Protein AF-0000000079341327 (afdb_homodimer)

Secondary structure (DSSP, 8-state):
---------HHHHHHHHHHHHHHHHHHHHHHHHHHHHHHHHTGGGHHHHHHHHHHHHHHHH-/---------HHHHHHHHHHHHHHHHHHHHHHHHHHHHHHHHTGGGHHHHHHHHHHHHHHHH-

Radius of gyration: 20.25 Å; Cα contacts (8 Å, |Δi|>4): 62; chains: 2; bounding box: 26×76×35 Å

Solvent-accessible surface area (backbone atoms only — not comparable to full-atom values): 7209 Å² total; per-residue (Å²): 138,79,78,75,69,83,61,71,48,73,67,53,46,33,50,52,52,40,50,52,52,49,50,48,53,61,63,41,46,59,52,51,50,52,52,50,50,51,48,69,77,34,61,92,45,44,70,50,50,51,49,37,51,49,54,48,50,53,64,73,76,105,136,80,77,76,68,83,60,72,48,72,69,53,46,35,50,51,51,40,50,51,54,49,51,47,52,62,63,43,47,61,51,51,48,52,53,50,50,53,48,68,76,34,60,92,47,44,70,50,49,52,48,37,52,50,55,48,50,55,65,75,74,106

Structure (mmCIF, N/CA/C/O backbone):
data_AF-0000000079341327-model_v1
#
loop_
_entity.id
_entity.type
_entity.pdbx_description
1 polymer 'CID domain-containing protein'
#
loop_
_atom_site.group_PDB
_atom_site.id
_atom_site.type_symbol
_atom_site.label_atom_id
_atom_site.label_alt_id
_atom_site.label_comp_id
_atom_site.label_asym_id
_atom_site.label_entity_id
_atom_site.label_seq_id
_atom_site.pdbx_PDB_ins_code
_atom_site.Cartn_x
_atom_site.Cartn_y
_atom_site.Cartn_z
_atom_site.occupancy
_atom_site.B_iso_or_equiv
_atom_site.auth_seq_id
_atom_site.auth_comp_id
_atom_site.auth_asym_id
_atom_site.auth_atom_id
_atom_site.pdbx_PDB_model_num
ATOM 1 N N . MET A 1 1 ? -18.172 38.844 13.055 1 41.53 1 MET A N 1
ATOM 2 C CA . MET A 1 1 ? -18.75 37.656 12.422 1 41.53 1 MET A CA 1
ATOM 3 C C . MET A 1 1 ? -17.672 36.625 12.102 1 41.53 1 MET A C 1
ATOM 5 O O . MET A 1 1 ? -16.922 36.781 11.141 1 41.53 1 MET A O 1
ATOM 9 N N . ILE A 1 2 ? -16.703 36.281 12.953 1 47.91 2 ILE A N 1
ATOM 10 C CA . ILE A 1 2 ? -15.398 35.688 13.188 1 47.91 2 ILE A CA 1
ATOM 11 C C . ILE A 1 2 ? -15.375 34.281 12.625 1 47.91 2 ILE A C 1
ATOM 13 O O . ILE A 1 2 ? -16.109 33.406 13.094 1 47.91 2 ILE A O 1
ATOM 17 N N . LEU A 1 3 ? -15.594 34 11.25 1 47.53 3 LEU A N 1
ATOM 18 C CA . LEU A 1 3 ? -15.508 32.781 10.445 1 47.53 3 LEU A CA 1
ATOM 19 C C . LEU A 1 3 ? -14.562 31.781 11.086 1 47.53 3 LEU A C 1
ATOM 21 O O . LEU A 1 3 ? -13.367 32.031 11.211 1 47.53 3 LEU A O 1
ATOM 25 N N . THR A 1 4 ? -14.688 31.25 12.266 1 49.09 4 THR A N 1
ATOM 26 C CA . THR A 1 4 ? -14.016 30.188 13.008 1 49.09 4 THR A CA 1
ATOM 27 C C . THR A 1 4 ? -13.461 29.141 12.047 1 49.09 4 THR A C 1
ATOM 29 O O . THR A 1 4 ? -14.219 28.406 11.414 1 49.09 4 THR A O 1
ATOM 32 N N . GLU A 1 5 ? -12.836 29.375 10.867 1 53.25 5 GLU A N 1
ATOM 33 C CA . GLU A 1 5 ? -12.07 28.594 9.898 1 53.25 5 GLU A CA 1
ATOM 34 C C . GLU A 1 5 ? -11.516 27.312 10.523 1 53.25 5 GLU A C 1
ATOM 36 O O . GLU A 1 5 ? -10.875 27.359 11.578 1 53.25 5 GLU A O 1
ATOM 41 N N . THR A 1 6 ? -12.453 26.406 10.852 1 59.75 6 THR A N 1
ATOM 42 C CA . THR A 1 6 ? -12.219 25.078 11.422 1 59.75 6 THR A CA 1
ATOM 43 C C . THR A 1 6 ? -10.812 24.578 11.094 1 59.75 6 THR A C 1
ATOM 45 O O . THR A 1 6 ? -10.609 23.906 10.086 1 59.75 6 THR A O 1
ATOM 48 N N . THR A 1 7 ? -9.898 25.516 11.109 1 71.62 7 THR A N 1
ATOM 49 C CA . THR A 1 7 ? -8.5 25.141 10.945 1 71.62 7 THR A CA 1
ATOM 50 C C . THR A 1 7 ? -8.141 24 11.898 1 71.62 7 THR A C 1
ATOM 52 O O . THR A 1 7 ? -8.57 23.984 13.047 1 71.62 7 THR A O 1
ATOM 55 N N . MET A 1 8 ? -7.879 22.984 11.32 1 77.19 8 MET A N 1
ATOM 56 C CA . MET A 1 8 ? -7.488 21.828 12.133 1 77.19 8 MET A CA 1
ATOM 57 C C . MET A 1 8 ? -6.344 22.203 13.078 1 77.19 8 MET A C 1
ATOM 59 O O . MET A 1 8 ? -5.406 22.891 12.68 1 77.19 8 MET A O 1
ATOM 63 N N . ASN A 1 9 ? -6.727 22.078 14.312 1 88.12 9 ASN A N 1
ATOM 64 C CA . ASN A 1 9 ? -5.598 22.234 15.219 1 88.12 9 ASN A CA 1
ATOM 65 C C . ASN A 1 9 ? -4.637 21.047 15.133 1 88.12 9 ASN A C 1
ATOM 67 O O . ASN A 1 9 ? -4.871 20.109 14.367 1 88.12 9 ASN A O 1
ATOM 71 N N . SER A 1 10 ? -3.527 21.094 15.883 1 89.5 10 SER A N 1
ATOM 72 C CA . SER A 1 10 ? -2.451 20.109 15.797 1 89.5 10 SER A CA 1
ATOM 73 C C . SER A 1 10 ? -2.949 18.719 16.141 1 89.5 10 SER A C 1
ATOM 75 O O . SER A 1 10 ? -2.584 17.734 15.484 1 89.5 10 SER A O 1
ATOM 77 N N . GLU A 1 11 ? -3.793 18.609 17.156 1 91.06 11 GLU A N 1
ATOM 78 C CA . GLU A 1 11 ? -4.32 17.312 17.562 1 91.06 11 GLU A CA 1
ATOM 79 C C . GLU A 1 11 ? -5.25 16.719 16.5 1 91.06 11 GLU A C 1
ATOM 81 O O . GLU A 1 11 ? -5.242 15.516 16.266 1 91.06 11 GLU A O 1
ATOM 86 N N . GLU A 1 12 ? -6.039 17.547 15.914 1 93.44 12 GLU A N 1
ATOM 87 C CA . GLU A 1 12 ? -6.957 17.125 14.867 1 93.44 12 GLU A CA 1
ATOM 88 C C . GLU A 1 12 ? -6.203 16.672 13.617 1 93.44 12 GLU A C 1
ATOM 90 O O . GLU A 1 12 ? -6.602 15.69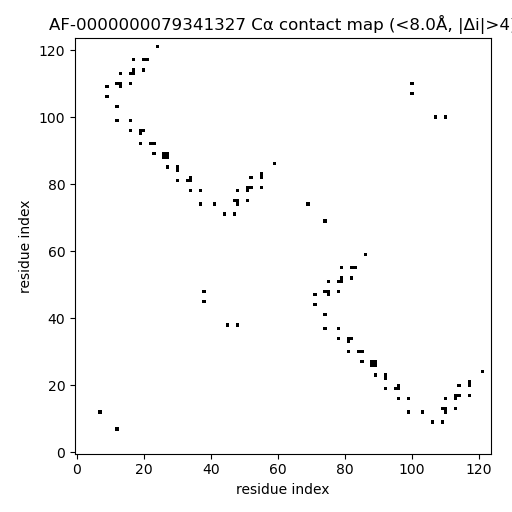5 12.969 1 93.44 12 GLU A O 1
ATOM 95 N N . ILE A 1 13 ? -5.137 17.312 13.375 1 92.75 13 ILE A N 1
ATOM 96 C CA . ILE A 1 13 ? -4.32 16.969 12.211 1 92.75 13 ILE A CA 1
ATOM 97 C C . ILE A 1 13 ? -3.668 15.602 12.422 1 92.75 13 ILE A C 1
ATOM 99 O O . ILE A 1 13 ? -3.719 14.742 11.539 1 92.75 13 ILE A O 1
ATOM 103 N N . LYS A 1 14 ? -3.096 15.43 13.602 1 94.75 14 LYS A N 1
ATOM 104 C CA . LYS A 1 14 ? -2.48 14.141 13.906 1 94.75 14 LYS A CA 1
ATOM 105 C C . LYS A 1 14 ? -3.506 13.008 13.844 1 94.75 14 LYS A C 1
ATOM 107 O O . LYS A 1 14 ? -3.227 11.938 13.297 1 94.75 14 LYS A O 1
ATOM 112 N N . ALA A 1 15 ? -4.703 13.297 14.375 1 94.75 15 ALA A N 1
ATOM 113 C CA . ALA A 1 15 ? -5.762 12.289 14.398 1 94.75 15 ALA A CA 1
ATOM 114 C C . ALA A 1 15 ? -6.207 11.938 12.984 1 94.75 15 ALA A C 1
ATOM 116 O O . ALA A 1 15 ? -6.406 10.758 12.664 1 94.75 15 ALA A O 1
ATOM 117 N N . GLU A 1 16 ? -6.336 12.914 12.133 1 94.06 16 GLU A N 1
ATOM 118 C CA . GLU A 1 16 ? -6.742 12.68 10.75 1 94.06 16 GLU A CA 1
ATOM 119 C C . GLU A 1 16 ? -5.684 11.891 9.992 1 94.06 16 GLU A C 1
ATOM 121 O O . GLU A 1 16 ? -6.012 10.953 9.258 1 94.06 16 GLU A O 1
ATOM 126 N N . TYR A 1 17 ? -4.43 12.211 10.195 1 95.69 17 TYR A N 1
ATOM 127 C CA . TYR A 1 17 ? -3.342 11.492 9.539 1 95.69 17 TYR A CA 1
ATOM 128 C C . TYR A 1 17 ? -3.266 10.055 10.031 1 95.69 17 TYR A C 1
ATOM 130 O O . TYR A 1 17 ? -3.154 9.125 9.234 1 95.69 17 TYR A O 1
ATOM 138 N N . THR A 1 18 ? -3.377 9.906 11.297 1 96.25 18 THR A N 1
ATOM 139 C CA . THR A 1 18 ? -3.371 8.578 11.891 1 96.25 18 THR A CA 1
ATOM 140 C C . THR A 1 18 ? -4.516 7.734 11.344 1 96.25 18 THR A C 1
ATOM 142 O O . THR A 1 18 ? -4.328 6.559 11.023 1 96.25 18 THR A O 1
ATOM 145 N N .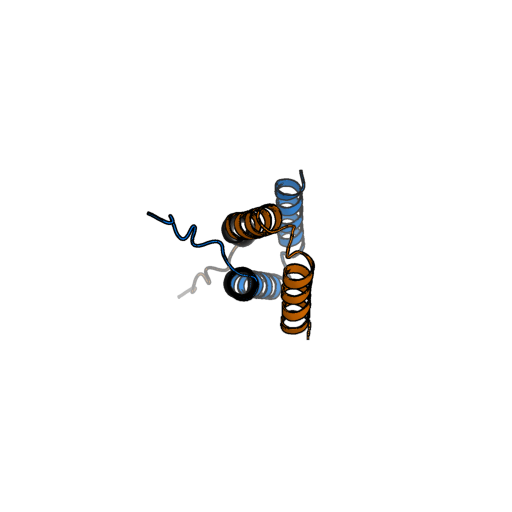 SER A 1 19 ? -5.645 8.328 11.281 1 96.25 19 SER A N 1
ATOM 146 C CA . SER A 1 19 ? -6.812 7.625 10.758 1 96.25 19 SER A CA 1
ATOM 147 C C . SER A 1 19 ? -6.59 7.188 9.312 1 96.25 19 SER A C 1
ATOM 149 O O . SER A 1 19 ? -6.918 6.055 8.945 1 96.25 19 SER A O 1
ATOM 151 N N . SER A 1 20 ? -6.031 8.062 8.445 1 95.94 20 SER A N 1
ATOM 152 C CA . SER A 1 20 ? -5.766 7.742 7.047 1 95.94 20 SER A CA 1
ATOM 153 C C . SER A 1 20 ? -4.742 6.621 6.918 1 95.94 20 SER A C 1
ATOM 155 O O . SER A 1 20 ? -4.906 5.715 6.102 1 95.94 20 SER A O 1
ATOM 157 N N . LEU A 1 21 ? -3.76 6.578 7.801 1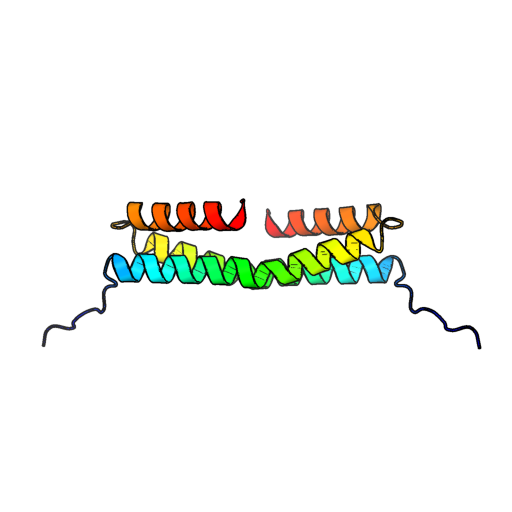 96.75 21 LEU A N 1
ATOM 158 C CA . LEU A 1 21 ? -2.752 5.52 7.82 1 96.75 21 LEU A CA 1
ATOM 159 C C . LEU A 1 21 ? -3.367 4.191 8.242 1 96.75 21 LEU A C 1
ATOM 161 O O . LEU A 1 21 ? -3.029 3.143 7.691 1 96.75 21 LEU A O 1
ATOM 165 N N . THR A 1 22 ? -4.25 4.289 9.18 1 96.44 22 THR A N 1
ATOM 166 C CA . THR A 1 22 ? -4.945 3.09 9.641 1 96.44 22 THR A CA 1
ATOM 167 C C . THR A 1 22 ? -5.809 2.51 8.523 1 96.44 22 THR A C 1
ATOM 169 O O . THR A 1 22 ? -5.781 1.302 8.273 1 96.44 22 THR A O 1
ATOM 172 N N . ASP A 1 23 ? -6.523 3.338 7.797 1 95.56 23 ASP A N 1
ATOM 173 C CA . ASP A 1 23 ? -7.359 2.91 6.68 1 95.56 23 ASP A CA 1
ATOM 174 C C . ASP A 1 23 ? -6.516 2.268 5.578 1 95.56 23 ASP A C 1
ATOM 176 O O . ASP A 1 23 ? -6.91 1.252 5.004 1 95.56 23 ASP A O 1
ATOM 180 N N . LEU A 1 24 ? -5.387 2.83 5.355 1 94.94 24 LEU A N 1
ATOM 181 C CA . LEU A 1 24 ? -4.465 2.283 4.367 1 94.94 24 LEU A CA 1
ATOM 182 C C . LEU A 1 24 ? -4.051 0.863 4.738 1 94.94 24 LEU A C 1
ATOM 184 O O . LEU A 1 24 ? -4.102 -0.041 3.9 1 94.94 24 LEU A O 1
ATOM 188 N N . THR A 1 25 ? -3.68 0.661 5.98 1 95.06 25 THR A N 1
ATOM 189 C CA . THR A 1 25 ? -3.25 -0.646 6.465 1 95.06 25 THR A CA 1
ATOM 190 C C . THR A 1 25 ? -4.402 -1.644 6.43 1 95.06 25 THR A C 1
ATOM 192 O O . THR A 1 25 ? -4.234 -2.777 5.977 1 95.06 25 THR A O 1
ATOM 195 N N . PHE A 1 26 ? -5.574 -1.25 6.801 1 94 26 PHE A N 1
ATOM 196 C CA . PHE A 1 26 ? -6.734 -2.131 6.875 1 94 26 PHE A CA 1
ATOM 197 C C . PHE A 1 26 ? -7.191 -2.545 5.48 1 94 26 PHE A C 1
ATOM 199 O O . PHE A 1 26 ? -7.586 -3.691 5.266 1 94 26 PHE A O 1
ATOM 206 N N . ASN A 1 27 ? -7.09 -1.659 4.535 1 93 27 ASN A N 1
ATOM 207 C CA . ASN A 1 27 ? -7.57 -1.936 3.186 1 93 27 ASN A CA 1
ATOM 208 C C . ASN A 1 27 ? -6.578 -2.791 2.402 1 93 27 ASN A C 1
ATOM 210 O O . ASN A 1 27 ? -6.973 -3.582 1.545 1 93 27 ASN A O 1
ATOM 214 N N . SER A 1 28 ? -5.395 -2.613 2.789 1 94.25 28 SER A N 1
ATOM 215 C CA . SER A 1 28 ? -4.371 -3.32 2.025 1 94.25 28 SER A CA 1
ATOM 216 C C . SER A 1 28 ? -4.098 -4.699 2.611 1 94.25 28 SER A C 1
ATOM 218 O O . SER A 1 28 ? -3.707 -5.621 1.89 1 94.25 28 SER A O 1
ATOM 220 N N . LYS A 1 29 ? -4.449 -4.926 3.863 1 94.25 29 LYS A N 1
ATOM 221 C CA . LYS A 1 29 ? -4.055 -6.152 4.551 1 94.25 29 LYS A CA 1
ATOM 222 C C . LYS A 1 29 ? -4.789 -7.363 3.98 1 94.25 29 LYS A C 1
ATOM 224 O O . LYS A 1 29 ? -4.164 -8.352 3.594 1 94.25 29 LYS A O 1
ATOM 229 N N . PRO A 1 30 ? -6.051 -7.27 3.834 1 95.19 30 PRO A N 1
ATOM 230 C CA . PRO A 1 30 ? -6.746 -8.414 3.238 1 95.19 30 PRO A CA 1
ATOM 231 C C . PRO A 1 30 ? -6.285 -8.703 1.812 1 95.19 30 PRO A C 1
ATOM 233 O O . PRO A 1 30 ? -6.148 -9.875 1.431 1 95.19 30 PRO A O 1
ATOM 236 N N . LEU A 1 31 ? -6.016 -7.711 1.063 1 95.62 31 LEU A N 1
ATOM 237 C CA . LEU A 1 31 ? -5.574 -7.891 -0.314 1 95.62 31 LEU A CA 1
ATOM 238 C C . LEU A 1 31 ? -4.195 -8.547 -0.36 1 95.62 31 LEU A C 1
ATOM 240 O O . LEU A 1 31 ? -3.963 -9.453 -1.167 1 95.62 31 LEU A O 1
ATOM 244 N N . ILE A 1 32 ? -3.32 -8.18 0.521 1 95.75 32 ILE A N 1
ATOM 245 C CA . ILE A 1 32 ? -1.985 -8.766 0.592 1 95.75 32 ILE A CA 1
ATOM 246 C C . ILE A 1 32 ? -2.086 -10.219 1.027 1 95.75 32 ILE A C 1
ATOM 248 O O . ILE A 1 32 ? -1.373 -11.086 0.506 1 95.75 32 ILE A O 1
ATOM 252 N N . ASN A 1 33 ? -3.051 -10.438 1.923 1 95.88 33 ASN A N 1
ATOM 253 C CA . ASN A 1 33 ? -3.262 -11.812 2.355 1 95.88 33 ASN A CA 1
ATOM 254 C C . ASN A 1 33 ? -3.773 -12.688 1.215 1 95.88 33 ASN A C 1
ATOM 256 O O . ASN A 1 33 ? -3.338 -13.828 1.06 1 95.88 33 ASN A O 1
ATOM 260 N N . VAL A 1 34 ? -4.688 -12.188 0.446 1 94.94 34 VAL A N 1
ATOM 261 C CA . VAL A 1 34 ? -5.215 -12.922 -0.7 1 94.94 34 VAL A CA 1
ATOM 262 C C . VAL A 1 34 ? -4.094 -13.188 -1.702 1 94.94 34 VAL A C 1
ATOM 264 O O . VAL A 1 34 ? -3.961 -14.305 -2.209 1 94.94 34 VAL A O 1
ATOM 267 N N . LEU A 1 35 ? -3.197 -12.219 -1.91 1 96.81 35 LEU A N 1
ATOM 268 C CA . LEU A 1 35 ? -2.068 -12.367 -2.822 1 96.81 35 LEU A CA 1
ATOM 269 C C . LEU A 1 35 ? -1.106 -13.438 -2.332 1 96.81 35 LEU A C 1
ATOM 271 O O . LEU A 1 35 ? -0.634 -14.266 -3.119 1 96.81 35 LEU A O 1
ATOM 275 N N . THR A 1 36 ? -0.932 -13.477 -1.051 1 96.75 36 THR A N 1
ATOM 276 C CA . THR A 1 36 ? -0.039 -14.453 -0.439 1 96.75 36 THR A CA 1
ATOM 277 C C . THR A 1 36 ? -0.626 -15.859 -0.538 1 96.75 36 THR A C 1
ATOM 279 O O . THR A 1 36 ? 0.076 -16.812 -0.892 1 96.75 36 THR A O 1
ATOM 282 N N . MET A 1 37 ? -1.839 -15.953 -0.275 1 95.94 37 MET A N 1
ATOM 283 C CA . MET A 1 37 ? -2.512 -17.25 -0.353 1 95.94 37 MET A CA 1
ATOM 284 C C . MET A 1 37 ? -2.5 -17.781 -1.781 1 95.94 37 MET A C 1
ATOM 286 O O . MET A 1 37 ? -2.209 -18.953 -2.004 1 95.94 37 MET A O 1
ATOM 290 N N . LEU A 1 38 ? -2.766 -16.984 -2.723 1 94.69 38 LEU A N 1
ATOM 291 C CA . LEU A 1 38 ? -2.75 -17.375 -4.129 1 94.69 38 LEU A CA 1
ATOM 292 C C . LEU A 1 38 ? -1.361 -17.844 -4.547 1 94.69 38 LEU A C 1
ATOM 294 O O . LEU A 1 38 ? -1.229 -18.828 -5.273 1 94.69 38 LEU A O 1
ATOM 298 N N . ALA A 1 39 ? -0.397 -17.109 -4.098 1 95.5 39 ALA A N 1
ATOM 299 C CA . ALA A 1 39 ? 0.979 -17.5 -4.398 1 95.5 39 ALA A CA 1
ATOM 300 C C . ALA A 1 39 ? 1.302 -18.875 -3.812 1 95.5 39 ALA A C 1
ATOM 302 O O . ALA A 1 39 ? 1.91 -19.719 -4.48 1 95.5 39 ALA A O 1
ATOM 303 N N . GLU A 1 40 ? 0.849 -19.109 -2.584 1 95.06 40 GLU A N 1
ATOM 304 C CA . GLU A 1 40 ? 1.114 -20.359 -1.889 1 95.06 40 GLU A CA 1
ATOM 305 C C . GLU A 1 40 ? 0.402 -21.531 -2.566 1 95.06 40 GLU A C 1
ATOM 307 O O . GLU A 1 40 ? 0.943 -22.641 -2.641 1 95.06 40 GLU A O 1
ATOM 312 N N . GLU A 1 41 ? -0.721 -21.266 -3.074 1 93.12 41 GLU A N 1
ATOM 313 C CA . GLU A 1 41 ? -1.542 -22.312 -3.697 1 93.12 41 GLU A CA 1
ATOM 314 C C . GLU A 1 41 ? -1.09 -22.578 -5.129 1 93.12 41 GLU A C 1
ATOM 316 O O . GLU A 1 41 ? -1.454 -23.609 -5.715 1 93.12 41 GLU A O 1
ATOM 321 N N . ASN A 1 42 ? -0.219 -21.719 -5.684 1 94.88 42 ASN A N 1
ATOM 322 C CA . ASN A 1 42 ? 0.144 -21.828 -7.094 1 94.88 42 ASN A CA 1
ATOM 323 C C . ASN A 1 42 ? 1.657 -21.812 -7.285 1 94.88 42 ASN A C 1
ATOM 325 O O . ASN A 1 42 ? 2.156 -21.203 -8.234 1 94.88 42 ASN A O 1
ATOM 329 N N . LEU A 1 43 ? 2.336 -22.438 -6.469 1 93.06 43 LEU A N 1
ATOM 330 C CA . LEU A 1 43 ? 3.793 -22.516 -6.508 1 93.06 43 LEU A CA 1
ATOM 331 C C . LEU A 1 43 ? 4.273 -23.047 -7.855 1 93.06 43 LEU A C 1
ATOM 333 O O . LEU A 1 43 ? 5.305 -22.609 -8.367 1 93.06 43 LEU A O 1
ATOM 337 N N . ALA A 1 44 ? 3.443 -23.906 -8.484 1 91.62 44 ALA A N 1
ATOM 338 C CA . ALA A 1 44 ? 3.781 -24.5 -9.781 1 91.62 44 ALA A CA 1
ATOM 339 C C . ALA A 1 44 ? 3.758 -23.453 -10.883 1 91.62 44 ALA A C 1
ATOM 341 O O . ALA A 1 44 ? 4.379 -23.625 -11.93 1 91.62 44 ALA A O 1
ATOM 342 N N . HIS A 1 45 ? 3.096 -22.359 -10.641 1 93.69 45 HIS A N 1
ATOM 343 C CA . HIS A 1 45 ? 2.971 -21.281 -11.617 1 93.69 45 HIS A CA 1
ATOM 344 C C . HIS A 1 45 ? 3.691 -20.031 -11.141 1 93.69 45 HIS A C 1
ATOM 346 O O . HIS A 1 45 ? 3.312 -18.922 -11.508 1 93.69 45 HIS A O 1
ATOM 352 N N . ALA A 1 46 ? 4.738 -20.172 -10.391 1 93.88 46 ALA A N 1
ATOM 353 C CA . ALA A 1 46 ? 5.465 -19.078 -9.75 1 93.88 46 ALA A CA 1
ATOM 354 C C . ALA A 1 46 ? 6.016 -18.109 -10.797 1 93.88 46 ALA A C 1
ATOM 356 O O . ALA A 1 46 ? 5.918 -16.891 -10.625 1 93.88 46 ALA A O 1
ATOM 357 N N . PRO A 1 47 ? 6.445 -18.625 -11.945 1 94.75 47 PRO A N 1
ATOM 358 C CA . PRO A 1 47 ? 6.965 -17.688 -12.938 1 94.75 47 PRO A CA 1
ATOM 359 C C . PRO A 1 47 ? 5.895 -16.734 -13.469 1 94.75 47 PRO A C 1
ATOM 361 O O . PRO A 1 47 ? 6.18 -15.555 -13.727 1 94.75 47 PRO A O 1
ATOM 364 N N . LEU A 1 48 ? 4.703 -17.234 -13.562 1 95 48 LEU A N 1
ATOM 365 C CA . LEU A 1 48 ? 3.602 -16.391 -14.039 1 95 48 LEU A CA 1
ATOM 366 C C . LEU A 1 48 ? 3.238 -15.328 -13.008 1 95 48 LEU A C 1
ATOM 368 O O . LEU A 1 48 ? 2.902 -14.203 -13.375 1 95 48 LEU A O 1
ATOM 372 N N . ILE A 1 49 ? 3.305 -15.672 -11.789 1 95.38 49 ILE A N 1
ATOM 373 C CA . ILE A 1 49 ? 3.012 -14.75 -10.695 1 95.38 49 ILE A CA 1
ATOM 374 C C . ILE A 1 49 ? 4.07 -13.648 -10.648 1 95.38 49 ILE A C 1
ATOM 376 O O . ILE A 1 49 ? 3.746 -12.469 -10.523 1 95.38 49 ILE A O 1
ATOM 380 N N . VAL A 1 50 ? 5.316 -14.008 -10.828 1 95.81 50 VAL A N 1
ATOM 381 C CA . VAL A 1 50 ? 6.418 -13.055 -10.836 1 95.81 50 VAL A CA 1
ATOM 382 C C . VAL A 1 50 ? 6.262 -12.086 -12.008 1 95.81 50 VAL A C 1
ATOM 384 O O . VAL A 1 50 ? 6.445 -10.875 -11.852 1 95.81 50 VAL A O 1
ATOM 387 N N . GLU A 1 51 ? 5.801 -12.688 -13.102 1 95.94 51 GLU A N 1
ATOM 388 C CA . GLU A 1 51 ? 5.555 -11.859 -14.281 1 95.94 51 GLU A CA 1
ATOM 389 C C . GLU A 1 51 ? 4.445 -10.844 -14.016 1 95.94 51 GLU A C 1
ATOM 391 O O . GLU A 1 51 ? 4.562 -9.68 -14.391 1 95.94 51 GLU A O 1
ATOM 396 N N . ALA A 1 52 ? 3.398 -11.258 -13.359 1 96.31 52 ALA A N 1
ATOM 397 C CA . ALA A 1 52 ? 2.289 -10.375 -13.023 1 96.31 52 ALA A CA 1
AT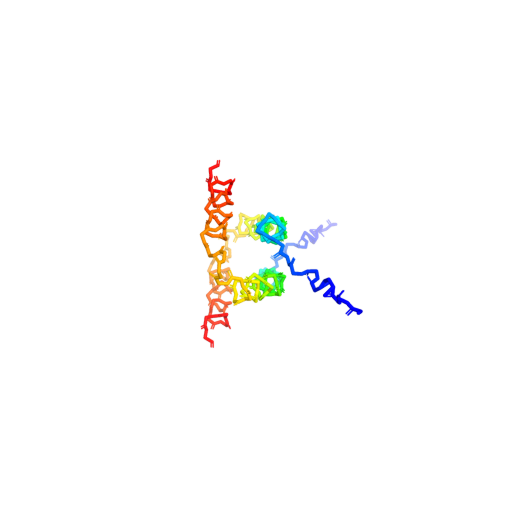OM 398 C C . ALA A 1 52 ? 2.746 -9.25 -12.102 1 96.31 52 ALA A C 1
ATOM 400 O O . ALA A 1 52 ? 2.371 -8.086 -12.289 1 96.31 52 ALA A O 1
ATOM 401 N N . ILE A 1 53 ? 3.613 -9.602 -11.141 1 96.56 53 ILE A N 1
ATOM 402 C CA . ILE A 1 53 ? 4.125 -8.625 -10.18 1 96.56 53 ILE A CA 1
ATOM 403 C C . ILE A 1 53 ? 5.023 -7.621 -10.898 1 96.56 53 ILE A C 1
ATOM 405 O O . ILE A 1 53 ? 4.895 -6.41 -10.695 1 96.56 53 ILE A O 1
ATOM 409 N N . GLU A 1 54 ? 5.793 -8.156 -11.766 1 96.62 54 GLU A N 1
ATOM 410 C CA . GLU A 1 54 ? 6.715 -7.289 -12.492 1 96.62 54 GLU A CA 1
ATOM 411 C C . GLU A 1 54 ? 5.969 -6.336 -13.414 1 96.62 54 GLU A C 1
ATOM 413 O O . GLU A 1 54 ? 6.281 -5.145 -13.469 1 96.62 54 GLU A O 1
ATOM 418 N N . GLU A 1 55 ? 5.051 -6.867 -14.102 1 96 55 GLU A N 1
ATOM 419 C CA . GLU A 1 55 ? 4.242 -6.043 -15 1 96 55 GLU A CA 1
ATOM 420 C C . GLU A 1 55 ? 3.5 -4.957 -14.227 1 96 55 GLU A C 1
ATOM 422 O O . GLU A 1 55 ? 3.396 -3.816 -14.688 1 96 55 GLU A O 1
ATOM 427 N N . HIS A 1 56 ? 3.006 -5.316 -13.086 1 95.81 56 HIS A N 1
ATOM 428 C CA . HIS A 1 56 ? 2.299 -4.359 -12.25 1 95.81 56 HIS A CA 1
ATOM 429 C C . HIS A 1 56 ? 3.232 -3.254 -11.766 1 95.81 56 HIS A C 1
ATOM 431 O O . HIS A 1 56 ? 2.887 -2.072 -11.828 1 95.81 56 HIS A O 1
ATOM 437 N N . LEU A 1 57 ? 4.426 -3.613 -11.289 1 94.44 57 LEU A N 1
ATOM 438 C CA . LEU A 1 57 ? 5.402 -2.648 -10.789 1 94.44 57 LEU A CA 1
ATOM 439 C C . LEU A 1 57 ? 5.801 -1.668 -11.891 1 94.44 57 LEU A C 1
ATOM 441 O O . LEU A 1 57 ? 5.973 -0.475 -11.633 1 94.44 57 LEU A O 1
ATOM 445 N N . ASP A 1 58 ? 5.863 -2.166 -13.039 1 94.62 58 ASP A N 1
ATOM 446 C CA . ASP A 1 58 ? 6.215 -1.324 -14.172 1 94.62 58 ASP A CA 1
ATOM 447 C C . ASP A 1 58 ? 5.148 -0.258 -14.422 1 94.62 58 ASP A C 1
ATOM 449 O O . ASP A 1 58 ? 5.469 0.866 -14.812 1 94.62 58 ASP A O 1
ATOM 453 N N . LYS A 1 59 ? 3.922 -0.603 -14.141 1 92.62 59 LYS A N 1
ATOM 454 C CA . LYS A 1 59 ? 2.787 0.273 -14.422 1 92.62 59 LYS A CA 1
ATOM 455 C C . LYS A 1 59 ? 2.639 1.34 -13.336 1 92.62 59 LYS A C 1
ATOM 457 O O . LYS A 1 59 ? 2.127 2.43 -13.602 1 92.62 59 LYS A O 1
ATOM 462 N N . VAL A 1 60 ? 3.098 1.004 -12.156 1 91.94 60 VAL A N 1
ATOM 463 C CA . VAL A 1 60 ? 2.789 1.924 -11.07 1 91.94 60 VAL A CA 1
ATOM 464 C C . VAL A 1 60 ? 3.986 2.834 -10.805 1 91.94 60 VAL A C 1
ATOM 466 O O . VAL A 1 60 ? 3.85 3.879 -10.164 1 91.94 60 VAL A O 1
ATOM 469 N N . ILE A 1 61 ? 5.285 2.441 -11.203 1 85.25 61 ILE A N 1
ATOM 470 C CA . ILE A 1 61 ? 6.48 3.254 -10.992 1 85.25 61 ILE A CA 1
ATOM 471 C C . ILE A 1 61 ? 6.625 4.258 -12.141 1 85.25 61 ILE A C 1
ATOM 473 O O . ILE A 1 61 ? 7.227 5.32 -11.969 1 85.25 61 ILE A O 1
ATOM 477 N N . PHE A 1 62 ? 6.363 3.871 -13.289 1 70.06 62 PHE A N 1
ATOM 478 C CA . PHE A 1 62 ? 6.57 4.754 -14.438 1 70.06 62 PHE A CA 1
ATOM 479 C C . PHE A 1 62 ? 5.242 5.32 -14.93 1 70.06 62 PHE A C 1
ATOM 481 O O . PHE A 1 62 ? 5.176 6.48 -15.336 1 70.06 62 PHE A O 1
ATOM 488 N N . MET B 1 1 ? -18.094 -39.688 -12.125 1 41.53 1 MET B N 1
ATOM 489 C CA . MET B 1 1 ? -18.516 -38.375 -11.633 1 41.53 1 MET B CA 1
ATOM 490 C C . MET B 1 1 ? -17.328 -37.438 -11.492 1 41.53 1 MET B C 1
ATOM 492 O O . MET B 1 1 ? -16.547 -37.562 -10.547 1 41.53 1 MET B O 1
ATOM 496 N N . ILE B 1 2 ? -16.422 -37.25 -12.414 1 47.94 2 ILE B N 1
ATOM 497 C CA . ILE B 1 2 ? -15.133 -36.625 -12.703 1 47.94 2 ILE B CA 1
ATOM 498 C C . ILE B 1 2 ? -15.156 -35.156 -12.25 1 47.94 2 ILE B C 1
ATOM 500 O O . ILE B 1 2 ? -15.898 -34.344 -12.812 1 47.94 2 ILE B O 1
ATOM 504 N N . LEU B 1 3 ? -15.438 -34.75 -10.938 1 48.25 3 LEU B N 1
ATOM 505 C CA . LEU B 1 3 ? -15.391 -33.438 -10.258 1 48.25 3 LEU B CA 1
ATOM 506 C C . LEU B 1 3 ? -14.391 -32.531 -10.945 1 48.25 3 LEU B C 1
ATOM 508 O O . LEU B 1 3 ? -13.195 -32.812 -11 1 48.25 3 LEU B O 1
ATOM 512 N N . THR B 1 4 ? -14.461 -32.031 -12.141 1 49.69 4 THR B N 1
ATOM 513 C CA . THR B 1 4 ? -13.742 -31.016 -12.906 1 49.69 4 THR B CA 1
ATOM 514 C C . THR B 1 4 ? -13.18 -29.938 -11.977 1 49.69 4 THR B C 1
ATOM 516 O O . THR B 1 4 ? -13.938 -29.172 -11.383 1 49.69 4 THR B O 1
ATOM 519 N N . GLU B 1 5 ? -12.523 -30.125 -10.789 1 53.72 5 GLU B N 1
ATOM 520 C CA . GLU B 1 5 ? -11.773 -29.328 -9.82 1 53.72 5 GLU B CA 1
ATOM 521 C C . GLU B 1 5 ? -11.242 -28.047 -10.453 1 53.72 5 GLU B C 1
ATOM 523 O O . GLU B 1 5 ? -10.586 -28.078 -11.492 1 53.72 5 GLU B O 1
ATOM 528 N N . THR B 1 6 ? -12.188 -27.109 -10.812 1 60.06 6 THR B N 1
ATOM 529 C CA . THR B 1 6 ? -11.977 -25.781 -11.375 1 60.06 6 THR B CA 1
ATOM 530 C C . THR B 1 6 ? -10.594 -25.25 -11.008 1 60.06 6 THR B C 1
ATOM 532 O O . THR B 1 6 ? -10.438 -24.562 -10 1 60.06 6 THR B O 1
ATOM 535 N N . THR B 1 7 ? -9.648 -26.156 -10.969 1 71.81 7 THR B N 1
ATOM 536 C CA . THR B 1 7 ? -8.266 -25.75 -10.766 1 71.81 7 THR B CA 1
ATOM 537 C C . THR B 1 7 ? -7.887 -24.609 -11.703 1 71.81 7 THR B C 1
ATOM 539 O O . THR B 1 7 ? -8.289 -24.594 -12.867 1 71.81 7 THR B O 1
ATOM 542 N N . MET B 1 8 ? -7.648 -23.562 -11.141 1 77.12 8 MET B N 1
ATOM 543 C CA . MET B 1 8 ? -7.246 -22.422 -11.953 1 77.12 8 MET B CA 1
ATOM 544 C C . MET B 1 8 ? -6.086 -22.781 -12.867 1 77.12 8 MET B C 1
ATOM 546 O O . MET B 1 8 ? -5.152 -23.469 -12.453 1 77.12 8 MET B O 1
ATOM 550 N N . ASN B 1 9 ? -6.453 -22.641 -14.102 1 88.12 9 ASN B N 1
ATOM 551 C CA . ASN B 1 9 ? -5.312 -22.797 -15 1 88.12 9 ASN B CA 1
ATOM 552 C C . ASN B 1 9 ? -4.355 -21.609 -14.891 1 88.12 9 ASN B C 1
ATOM 554 O O . ASN B 1 9 ? -4.602 -20.672 -14.133 1 88.12 9 ASN B O 1
ATOM 558 N N . SER B 1 10 ? -3.242 -21.656 -15.633 1 89.5 10 SER B N 1
ATOM 559 C CA . SER B 1 10 ? -2.168 -20.672 -15.547 1 89.5 10 SER B CA 1
ATOM 560 C C . SER B 1 10 ? -2.664 -19.266 -15.906 1 89.5 10 SER B C 1
ATOM 562 O O . SER B 1 10 ? -2.307 -18.297 -15.242 1 89.5 10 SER B O 1
ATOM 564 N N . GLU B 1 11 ? -3.488 -19.172 -16.922 1 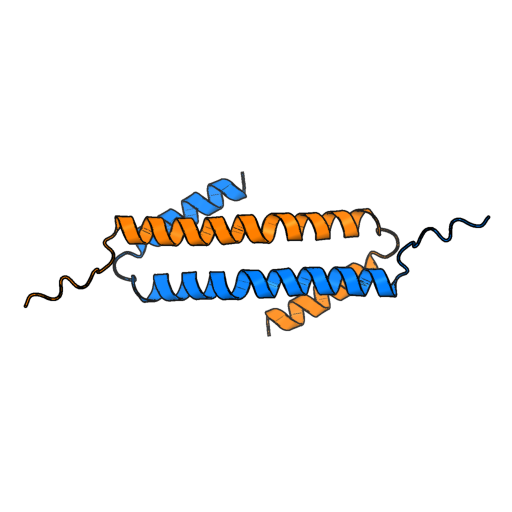91.06 11 GLU B N 1
ATOM 565 C CA . GLU B 1 11 ? -4.012 -17.875 -17.359 1 91.06 11 GLU B CA 1
ATOM 566 C C . GLU B 1 11 ? -4.953 -17.297 -16.312 1 91.06 11 GLU B C 1
ATOM 568 O O . GLU B 1 11 ? -4.953 -16.078 -16.078 1 91.06 11 GLU B O 1
ATOM 573 N N . GLU B 1 12 ? -5.742 -18.109 -15.727 1 93.44 12 GLU B N 1
ATOM 574 C CA . GLU B 1 12 ? -6.68 -17.688 -14.695 1 93.44 12 GLU B CA 1
ATOM 575 C C . GLU B 1 12 ? -5.945 -17.234 -13.438 1 93.44 12 GLU B C 1
ATOM 577 O O . GLU B 1 12 ? -6.355 -16.266 -12.797 1 93.44 12 GLU B O 1
ATOM 582 N N . ILE B 1 13 ? -4.887 -17.859 -13.164 1 92.81 13 ILE B N 1
ATOM 583 C CA . ILE B 1 13 ? -4.09 -17.516 -11.992 1 92.81 13 ILE B CA 1
ATOM 584 C C . ILE B 1 13 ? -3.439 -16.141 -12.195 1 92.81 13 ILE B C 1
ATOM 586 O O . ILE B 1 13 ? -3.504 -15.281 -11.32 1 92.81 13 ILE B O 1
ATOM 590 N N . LYS B 1 14 ? -2.863 -15.977 -13.367 1 94.69 14 LYS B N 1
ATOM 591 C CA . LYS B 1 14 ? -2.244 -14.688 -13.664 1 94.69 14 LYS B CA 1
ATOM 592 C C . LYS B 1 14 ? -3.273 -13.562 -13.617 1 94.69 14 LYS B C 1
ATOM 594 O O . LYS B 1 14 ? -3.004 -12.492 -13.078 1 94.69 14 LYS B O 1
ATOM 599 N N . ALA B 1 15 ? -4.457 -13.852 -14.18 1 94.75 15 ALA B N 1
ATOM 600 C CA . ALA B 1 15 ? -5.52 -12.844 -14.219 1 94.75 15 ALA B CA 1
ATOM 601 C C . ALA B 1 15 ? -5.988 -12.484 -12.812 1 94.75 15 ALA B C 1
ATOM 603 O O . ALA B 1 15 ? -6.191 -11.312 -12.5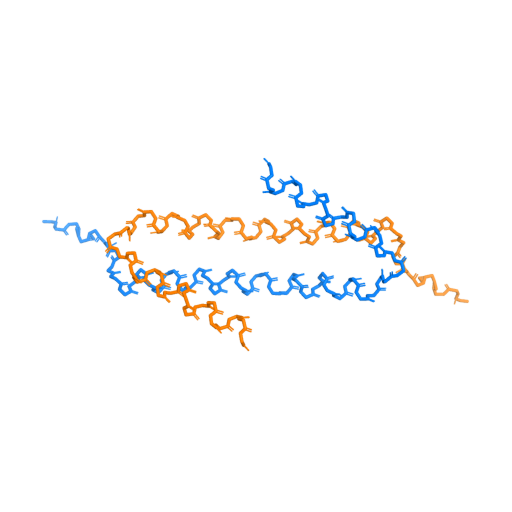 1 94.75 15 ALA B O 1
ATOM 604 N N . GLU B 1 16 ? -6.121 -13.469 -11.977 1 94.12 16 GLU B N 1
ATOM 605 C CA . GLU B 1 16 ? -6.555 -13.234 -10.602 1 94.12 16 GLU B CA 1
ATOM 606 C C . GLU B 1 16 ? -5.512 -12.438 -9.82 1 94.12 16 GLU B C 1
ATOM 608 O O . GLU B 1 16 ? -5.855 -11.492 -9.102 1 94.12 16 GLU B O 1
ATOM 613 N N . TYR B 1 17 ? -4.242 -12.75 -9.992 1 95.69 17 TYR B N 1
ATOM 614 C CA . TYR B 1 17 ? -3.166 -12.023 -9.328 1 95.69 17 TYR B CA 1
ATOM 615 C C . TYR B 1 17 ? -3.086 -10.586 -9.82 1 95.69 17 TYR B C 1
ATOM 617 O O . TYR B 1 17 ? -2.998 -9.648 -9.023 1 95.69 17 TYR B O 1
ATOM 625 N N . THR B 1 18 ? -3.182 -10.445 -11.078 1 96.25 18 THR B N 1
ATOM 626 C CA . THR B 1 18 ? -3.168 -9.117 -11.68 1 96.25 18 THR B CA 1
ATOM 627 C C . THR B 1 18 ? -4.324 -8.273 -11.156 1 96.25 18 THR B C 1
ATOM 629 O O . THR B 1 18 ? -4.148 -7.098 -10.836 1 96.25 18 THR B O 1
ATOM 632 N N . SER B 1 19 ? -5.453 -8.867 -11.109 1 96.25 19 SER B N 1
ATOM 633 C CA . SER B 1 19 ? -6.629 -8.164 -10.609 1 96.25 19 SER B CA 1
ATOM 634 C C . SER B 1 19 ? -6.438 -7.723 -9.164 1 96.25 19 SER B C 1
ATOM 636 O O . SER B 1 19 ? -6.77 -6.59 -8.805 1 96.25 19 SER B O 1
ATOM 638 N N . SER B 1 20 ? -5.887 -8.594 -8.289 1 96 20 SER B N 1
ATOM 639 C CA . SER B 1 20 ? -5.648 -8.266 -6.887 1 96 20 SER B CA 1
ATOM 640 C C . SER B 1 20 ? -4.625 -7.148 -6.742 1 96 20 SER B C 1
ATOM 642 O O . SER B 1 20 ? -4.805 -6.234 -5.93 1 96 20 SER B O 1
ATOM 644 N N . LEU B 1 21 ? -3.623 -7.102 -7.605 1 96.75 21 LEU B N 1
ATOM 645 C CA . LEU B 1 21 ? -2.619 -6.047 -7.613 1 96.75 21 LEU B CA 1
ATOM 646 C C . LEU B 1 21 ? -3.229 -4.719 -8.055 1 96.75 21 LEU B C 1
ATOM 648 O O . LEU B 1 21 ? -2.902 -3.666 -7.504 1 96.75 21 LEU B O 1
ATOM 652 N N . THR B 1 22 ? -4.098 -4.809 -9 1 96.44 22 THR B N 1
ATOM 653 C CA . THR B 1 22 ? -4.789 -3.613 -9.469 1 96.44 22 THR B CA 1
ATOM 654 C C . THR B 1 22 ? -5.668 -3.029 -8.375 1 96.44 22 THR B C 1
ATOM 656 O O . THR B 1 22 ? -5.652 -1.819 -8.133 1 96.44 22 THR B O 1
ATOM 659 N N . ASP B 1 23 ? -6.402 -3.865 -7.66 1 95.62 23 ASP B N 1
ATOM 660 C CA . ASP B 1 23 ? -7.258 -3.434 -6.559 1 95.62 23 ASP B CA 1
ATOM 661 C C . ASP B 1 23 ? -6.438 -2.787 -5.445 1 95.62 23 ASP B C 1
ATOM 663 O O . ASP B 1 23 ? -6.84 -1.771 -4.879 1 95.62 23 ASP B O 1
ATOM 667 N N . LEU B 1 24 ? -5.305 -3.344 -5.211 1 94.94 24 LEU B N 1
ATOM 668 C CA . LEU B 1 24 ? -4.398 -2.795 -4.211 1 94.94 24 LEU B CA 1
ATOM 669 C C . LEU B 1 24 ? -3.98 -1.375 -4.578 1 94.94 24 LEU B C 1
ATOM 671 O O . LEU B 1 24 ? -4.051 -0.467 -3.746 1 94.94 24 LEU B O 1
ATOM 675 N N . THR B 1 25 ? -3.6 -1.173 -5.805 1 95.12 25 THR B N 1
ATOM 676 C CA . THR B 1 25 ? -3.16 0.131 -6.289 1 95.12 25 THR B CA 1
ATOM 677 C C . THR B 1 25 ? -4.312 1.131 -6.273 1 95.12 25 THR B C 1
ATOM 679 O O . THR B 1 25 ? -4.148 2.268 -5.828 1 95.12 25 THR B O 1
ATOM 682 N N . PHE B 1 26 ? -5.488 0.73 -6.652 1 94.12 26 PHE B N 1
ATOM 683 C CA . PHE B 1 26 ? -6.648 1.61 -6.746 1 94.12 26 PHE B CA 1
ATOM 684 C C . PHE B 1 26 ? -7.125 2.027 -5.359 1 94.12 26 PHE B C 1
ATOM 686 O O . PHE B 1 26 ? -7.543 3.17 -5.156 1 94.12 26 PHE B O 1
ATOM 693 N N . ASN B 1 27 ? -7.012 1.146 -4.414 1 92.88 27 ASN B N 1
ATOM 694 C CA . ASN B 1 27 ? -7.512 1.428 -3.072 1 92.88 27 ASN B CA 1
ATOM 695 C C . ASN B 1 27 ? -6.527 2.283 -2.277 1 92.88 27 ASN B C 1
ATOM 697 O O . ASN B 1 27 ? -6.938 3.078 -1.428 1 92.88 27 ASN B O 1
ATOM 701 N N . SER B 1 28 ? -5.336 2.105 -2.65 1 94.12 28 SER B N 1
ATOM 702 C CA . SER B 1 28 ? -4.324 2.811 -1.87 1 94.12 28 SER B CA 1
ATOM 703 C C . SER B 1 28 ? -4.035 4.191 -2.453 1 94.12 28 SER B C 1
ATOM 705 O O . SER B 1 28 ? -3.66 5.109 -1.725 1 94.12 28 SER B O 1
ATOM 707 N N . LYS B 1 29 ? -4.371 4.402 -3.725 1 94.12 29 LYS B N 1
ATOM 708 C CA . LYS B 1 29 ? -3.963 5.629 -4.402 1 94.12 29 LYS B CA 1
ATOM 709 C C . LYS B 1 29 ? -4.711 6.84 -3.846 1 94.12 29 LYS B C 1
ATOM 711 O O . LYS B 1 29 ? -4.094 7.828 -3.441 1 94.12 29 LYS B O 1
ATOM 716 N N . PRO B 1 30 ? -5.98 6.762 -3.711 1 95.06 30 PRO B N 1
ATOM 717 C CA . PRO B 1 30 ? -6.688 7.902 -3.125 1 95.06 30 PRO B CA 1
ATOM 718 C C . PRO B 1 30 ? -6.254 8.188 -1.688 1 95.06 30 PRO B C 1
ATOM 720 O O . PRO B 1 30 ? -6.129 9.352 -1.296 1 95.06 30 PRO B O 1
ATOM 723 N N . LEU B 1 31 ? -5.988 7.184 -0.95 1 95.44 31 LEU B N 1
ATOM 724 C CA . LEU B 1 31 ? -5.578 7.352 0.439 1 95.44 31 LEU B CA 1
ATOM 725 C C . LEU B 1 31 ? -4.207 8.008 0.522 1 95.44 31 LEU B C 1
ATOM 727 O O . LEU B 1 31 ? -3.992 8.906 1.341 1 95.44 31 LEU B O 1
ATOM 731 N N . ILE B 1 32 ? -3.32 7.656 -0.347 1 95.69 32 ILE B N 1
ATOM 732 C CA . ILE B 1 32 ? -1.986 8.242 -0.387 1 95.69 32 ILE B CA 1
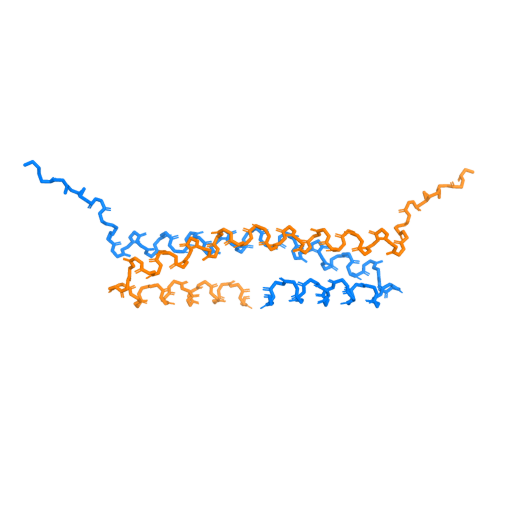ATOM 733 C C . ILE B 1 32 ? -2.082 9.703 -0.82 1 95.69 32 ILE B C 1
ATOM 735 O O . ILE B 1 32 ? -1.383 10.57 -0.281 1 95.69 32 ILE B O 1
ATOM 739 N N . ASN B 1 33 ? -3.018 9.93 -1.724 1 95.81 33 ASN B N 1
ATOM 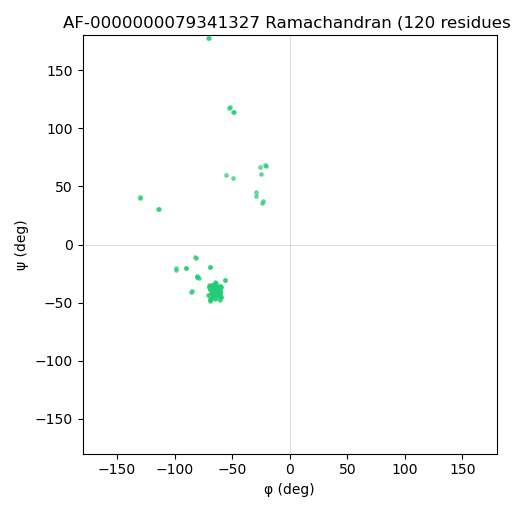740 C CA . ASN B 1 33 ? -3.225 11.305 -2.156 1 95.81 33 ASN B CA 1
ATOM 741 C C . ASN B 1 33 ? -3.762 12.172 -1.022 1 95.81 33 ASN B C 1
ATOM 743 O O . ASN B 1 33 ? -3.334 13.32 -0.855 1 95.81 33 ASN B O 1
ATOM 747 N N . VAL B 1 34 ? -4.691 11.672 -0.277 1 94.88 34 VAL B N 1
ATOM 748 C CA . VAL B 1 34 ? -5.242 12.398 0.861 1 94.88 34 VAL B CA 1
ATOM 749 C C . VAL B 1 34 ? -4.145 12.664 1.886 1 94.88 34 VAL B C 1
ATOM 751 O O . VAL B 1 34 ? -4.02 13.781 2.396 1 94.88 34 VAL B O 1
ATOM 754 N N . LEU B 1 35 ? -3.236 11.695 2.102 1 96.75 35 LEU B N 1
ATOM 755 C CA . LEU B 1 35 ? -2.125 11.844 3.035 1 96.75 35 LEU B CA 1
ATOM 756 C C . LEU B 1 35 ? -1.158 12.922 2.564 1 96.75 35 LEU B C 1
ATOM 758 O O . LEU B 1 35 ? -0.702 13.742 3.363 1 96.75 35 LEU B O 1
ATOM 762 N N . THR B 1 36 ? -0.981 12.969 1.299 1 96.75 36 THR B N 1
ATOM 763 C CA . THR B 1 36 ? -0.083 13.945 0.704 1 96.75 36 THR B CA 1
ATOM 764 C C . THR B 1 36 ? -0.679 15.352 0.796 1 96.75 36 THR B C 1
ATOM 766 O O . THR B 1 36 ? 0.014 16.297 1.164 1 96.75 36 THR B O 1
ATOM 769 N N . MET B 1 37 ? -1.883 15.445 0.516 1 95.94 37 MET B N 1
ATOM 770 C CA . MET B 1 37 ? -2.562 16.734 0.587 1 95.94 37 MET B CA 1
ATOM 771 C C . MET B 1 37 ? -2.574 17.266 2.016 1 95.94 37 MET B C 1
ATOM 773 O O . MET B 1 37 ? -2.295 18.453 2.248 1 95.94 37 MET B O 1
ATOM 777 N N . LEU B 1 38 ? -2.842 16.453 2.943 1 94.56 38 LEU B N 1
ATOM 778 C CA . LEU B 1 38 ? -2.85 16.844 4.352 1 94.56 38 LEU B CA 1
ATOM 779 C C . LEU B 1 38 ? -1.471 17.312 4.793 1 94.56 38 LEU B C 1
ATOM 781 O O . LEU B 1 38 ? -1.353 18.297 5.527 1 94.56 38 LEU B O 1
ATOM 785 N N . ALA B 1 39 ? -0.503 16.609 4.352 1 95.5 39 ALA B N 1
ATOM 786 C CA . ALA B 1 39 ? 0.866 17 4.676 1 95.5 39 ALA B CA 1
ATOM 787 C C . ALA B 1 39 ? 1.194 18.375 4.098 1 95.5 39 ALA B C 1
ATOM 789 O O . ALA B 1 39 ? 1.79 19.203 4.777 1 95.5 39 ALA B O 1
ATOM 790 N N . GLU B 1 40 ? 0.756 18.594 2.875 1 95 40 GLU B N 1
ATOM 791 C CA . GLU B 1 40 ? 1.028 19.859 2.189 1 95 40 GLU B CA 1
ATOM 792 C C . GLU B 1 40 ? 0.297 21.016 2.855 1 95 40 GLU B C 1
ATOM 794 O O . GLU B 1 40 ? 0.831 22.125 2.943 1 95 40 GLU B O 1
ATOM 799 N N . GLU B 1 41 ? -0.83 20.766 3.338 1 93.06 41 GLU B N 1
ATOM 800 C CA . GLU B 1 41 ? -1.666 21.797 3.949 1 93.06 41 GLU B CA 1
ATOM 801 C C . GLU B 1 41 ? -1.236 22.062 5.387 1 93.06 41 GLU B C 1
ATOM 803 O O . GLU B 1 41 ? -1.611 23.094 5.965 1 93.06 41 GLU B O 1
ATOM 808 N N . ASN B 1 42 ? -0.368 21.203 5.953 1 94.88 42 ASN B N 1
ATOM 809 C CA . ASN B 1 42 ? -0.027 21.312 7.367 1 94.88 42 ASN B CA 1
ATOM 810 C C . ASN B 1 42 ? 1.483 21.297 7.582 1 94.88 42 ASN B C 1
ATOM 812 O O . ASN B 1 42 ? 1.971 20.688 8.539 1 94.88 42 ASN B O 1
ATOM 816 N N . LEU B 1 43 ? 2.16 21.938 6.773 1 93.19 43 LEU B N 1
ATOM 817 C CA . LEU B 1 43 ? 3.615 22.016 6.836 1 93.19 43 LEU B CA 1
ATOM 818 C C . LEU B 1 43 ? 4.074 22.547 8.195 1 93.19 43 LEU B C 1
ATOM 820 O O . LEU B 1 43 ? 5.098 22.109 8.719 1 93.19 43 LEU B O 1
ATOM 824 N N . ALA B 1 44 ? 3.246 23.406 8.828 1 91.62 44 ALA B N 1
ATOM 825 C CA . ALA B 1 44 ? 3.561 23.984 10.125 1 91.62 44 ALA B CA 1
ATOM 826 C C . ALA B 1 44 ? 3.523 22.938 11.227 1 91.62 44 ALA B C 1
ATOM 828 O O . ALA B 1 44 ? 4.121 23.109 12.289 1 91.62 44 ALA B O 1
ATOM 829 N N . HIS B 1 45 ? 2.875 21.844 10.969 1 93.69 45 HIS B N 1
ATOM 830 C CA . HIS B 1 45 ? 2.736 20.766 11.938 1 93.69 45 HIS B CA 1
ATOM 831 C C . HIS B 1 45 ? 3.467 19.516 11.469 1 93.69 45 HIS B C 1
ATOM 833 O O . HIS B 1 45 ? 3.08 18.391 11.828 1 93.69 45 HIS B O 1
ATOM 839 N N . ALA B 1 46 ? 4.523 19.672 10.734 1 93.88 46 ALA B N 1
ATOM 840 C CA . ALA B 1 46 ? 5.262 18.578 10.109 1 93.88 46 ALA B CA 1
ATOM 841 C C . ALA B 1 46 ? 5.797 17.609 11.156 1 93.88 46 ALA B C 1
ATOM 843 O O . ALA B 1 46 ? 5.699 16.391 10.992 1 93.88 46 ALA B O 1
ATOM 844 N N . PRO B 1 47 ? 6.219 18.109 12.32 1 94.81 47 PRO B N 1
ATOM 845 C CA . PRO B 1 47 ? 6.727 17.172 13.328 1 94.81 47 PRO B CA 1
ATOM 846 C C . PRO B 1 47 ? 5.648 16.219 13.836 1 94.81 47 PRO B C 1
ATOM 848 O O . PRO B 1 47 ? 5.934 15.047 14.102 1 94.81 47 PRO B O 1
ATOM 851 N N . LEU B 1 48 ? 4.445 16.703 13.914 1 95 48 LEU B N 1
ATOM 852 C CA . LEU B 1 48 ? 3.338 15.867 14.375 1 95 48 LEU B CA 1
ATOM 853 C C . LEU B 1 48 ? 2.992 14.805 13.336 1 95 48 LEU B C 1
ATOM 855 O O . LEU B 1 48 ? 2.656 13.672 13.695 1 95 48 LEU B O 1
ATOM 859 N N . ILE B 1 49 ? 3.084 15.148 12.117 1 95.44 49 ILE B N 1
ATOM 860 C CA . ILE B 1 49 ? 2.807 14.227 11.023 1 95.44 49 ILE B CA 1
ATOM 861 C C . ILE B 1 49 ? 3.869 13.133 10.984 1 95.44 49 ILE B C 1
ATOM 863 O O . ILE B 1 49 ? 3.545 11.945 10.859 1 95.44 49 ILE B O 1
ATOM 867 N N . VAL B 1 50 ? 5.109 13.484 11.18 1 95.81 50 VAL B N 1
ATOM 868 C CA . VAL B 1 50 ? 6.215 12.531 11.203 1 95.81 50 VAL B CA 1
ATOM 869 C C . VAL B 1 50 ? 6.039 11.562 12.367 1 95.81 50 VAL B C 1
ATOM 871 O O . VAL B 1 50 ? 6.227 10.359 12.211 1 95.81 50 VAL B O 1
ATOM 874 N N . GLU B 1 51 ? 5.574 12.156 13.461 1 95.94 51 GLU B N 1
ATOM 875 C CA . GLU B 1 51 ? 5.312 11.32 14.633 1 95.94 51 GLU B CA 1
ATOM 876 C C . GLU B 1 51 ? 4.207 10.305 14.352 1 95.94 51 GLU B C 1
ATOM 878 O O . GLU B 1 51 ? 4.32 9.141 14.727 1 95.94 51 GLU B O 1
ATOM 883 N N . ALA B 1 52 ? 3.166 10.719 13.672 1 96.38 52 ALA B N 1
ATOM 884 C CA . ALA B 1 52 ? 2.061 9.828 13.32 1 96.38 52 ALA B CA 1
ATOM 885 C C . ALA B 1 52 ? 2.533 8.711 12.398 1 96.38 52 ALA B C 1
ATOM 887 O O . ALA B 1 52 ? 2.156 7.547 12.586 1 96.38 52 ALA B O 1
ATOM 888 N N . ILE B 1 53 ? 3.408 9.07 11.461 1 96.56 53 ILE B N 1
ATOM 889 C CA . ILE B 1 53 ? 3.936 8.102 10.508 1 96.56 53 ILE B CA 1
ATOM 890 C C . ILE B 1 53 ? 4.824 7.098 11.234 1 96.56 53 ILE B C 1
ATOM 892 O O . ILE B 1 53 ? 4.703 5.887 11.023 1 96.56 53 ILE B O 1
ATOM 896 N N . GLU B 1 54 ? 5.586 7.625 12.117 1 96.62 54 GLU B N 1
ATOM 897 C CA . GLU B 1 54 ? 6.5 6.754 12.852 1 96.62 54 GLU B CA 1
ATOM 898 C C . GLU B 1 54 ? 5.738 5.797 13.758 1 96.62 54 GLU B C 1
ATOM 900 O O . GLU B 1 54 ? 6.051 4.605 13.82 1 96.62 54 GLU B O 1
ATOM 905 N N . GLU B 1 55 ? 4.812 6.32 14.438 1 96 55 GLU B N 1
ATOM 906 C CA . GLU B 1 55 ? 3.994 5.492 15.32 1 96 55 GLU B CA 1
ATOM 907 C C . GLU B 1 55 ? 3.262 4.41 14.531 1 96 55 GLU B C 1
ATOM 909 O O . GLU B 1 55 ? 3.152 3.27 14.984 1 96 55 GLU B O 1
ATOM 914 N N . HIS B 1 56 ? 2.787 4.781 13.391 1 95.81 56 HIS B N 1
ATOM 915 C CA . HIS B 1 56 ? 2.094 3.822 12.539 1 95.81 56 HIS B CA 1
ATOM 916 C C . HIS B 1 56 ? 3.035 2.717 12.07 1 95.81 56 HIS B C 1
ATOM 918 O O . HIS B 1 56 ? 2.689 1.535 12.133 1 95.81 56 HIS B O 1
ATOM 924 N N . LEU B 1 57 ? 4.23 3.074 11.602 1 94.44 57 LEU B N 1
ATOM 925 C CA . LEU B 1 57 ? 5.215 2.109 11.125 1 94.44 57 LEU B CA 1
ATOM 926 C C . LEU B 1 57 ? 5.598 1.129 12.227 1 94.44 57 LEU B C 1
ATOM 928 O O . LEU B 1 57 ? 5.77 -0.065 11.969 1 94.44 57 LEU B O 1
ATOM 932 N N . ASP B 1 58 ? 5.656 1.614 13.383 1 94.62 58 ASP B N 1
ATOM 933 C CA . ASP B 1 58 ? 5.988 0.771 14.531 1 94.62 58 ASP B CA 1
ATOM 934 C C . ASP B 1 58 ? 4.918 -0.297 14.75 1 94.62 58 ASP B C 1
ATOM 936 O O . ASP B 1 58 ? 5.23 -1.421 15.148 1 94.62 58 ASP B O 1
ATOM 940 N N . LYS B 1 59 ? 3.695 0.047 14.438 1 92.56 59 LYS B N 1
ATOM 941 C CA . LYS B 1 59 ? 2.559 -0.832 14.695 1 92.56 59 LYS B CA 1
ATOM 942 C C . LYS B 1 59 ? 2.43 -1.896 13.609 1 92.56 59 LYS B C 1
ATOM 944 O O . LYS B 1 59 ? 1.908 -2.984 13.852 1 92.56 59 LYS B O 1
ATOM 949 N N . VAL B 1 60 ? 2.9 -1.555 12.43 1 91.81 60 VAL B N 1
ATOM 950 C CA . VAL B 1 60 ? 2.607 -2.473 11.336 1 91.81 60 VAL B CA 1
ATOM 951 C C . VAL B 1 60 ? 3.811 -3.379 11.086 1 91.81 60 VAL B C 1
ATOM 953 O O . VAL B 1 60 ? 3.689 -4.414 10.43 1 91.81 60 VAL B O 1
ATOM 956 N N . ILE B 1 61 ? 5.105 -3.002 11.531 1 84.94 61 ILE B N 1
ATOM 957 C CA . ILE B 1 61 ? 6.305 -3.812 11.336 1 84.94 61 ILE B CA 1
ATOM 958 C C . ILE B 1 61 ? 6.434 -4.82 12.477 1 84.94 61 ILE B C 1
ATOM 960 O O . ILE B 1 61 ? 7.047 -5.879 12.312 1 84.94 61 ILE B O 1
ATOM 964 N N . PHE B 1 62 ? 6.172 -4.461 13.594 1 69.56 62 PHE B N 1
ATOM 965 C CA . PHE B 1 62 ? 6.359 -5.355 14.734 1 69.56 62 PHE B CA 1
ATOM 966 C C . PHE B 1 62 ? 5.031 -5.949 15.18 1 69.56 62 PHE B C 1
ATOM 968 O O . PHE B 1 62 ? 4.961 -7.121 15.555 1 69.56 62 PHE B O 1
#

pLDDT: mean 89.11, std 13.88, range [41.53, 96.81]

Organism: Tenebrio molitor (NCBI:txid7067)

InterPro domains:
  IPR006569 CID domain [PS51391] (9-62)
  IPR008942 ENTH/VHS [G3DSA:1.25.40.90] (2-61)
  IPR008942 ENTH/VHS [SSF48464] (9-60)
  IPR045154 Protein PCF11-like [PTHR15921] (11-60)

Sequence (124 aa):
MILTETTMNSEEIKAEYTSSLTDLTFNSKPLINVLTMLAEENLAHAPLIVEAIEEHLDKVIFMILTETTMNSEEIKAEYTSSLTDLTFNSKPLINVLTMLAEENLAHAPLIVEAIEEHLDKVIF

Foldseek 3Di:
DPPVVVPPDPVSVVVVVVVVVVVVCVVVVVVVVVLVVVCVVPVVCNVVSVVVVVVVVVVVVD/DPPVVVPDDPVRVVVVVVVVVVVVCVVVVVVVVVLVVVCVVPVVCNVVSVVVVVVVVVVVVD